Protein AF-A0A3D2D360-F1 (afdb_monomer_lite)

pLDDT: mean 73.3, std 9.28, range [47.75, 84.5]

Secondary structure (DSSP, 8-state):
--GGGT--STTHHHHHHHHHHHHHHHHHTT-S-GGG--TT-EEEEEEEEEEP-GGGTT-EEEEEEEEEEEGGGEEEEPPPEEE-

Sequence (84 aa):
MMRTMGYNIDNAEYVYGLLCDAIEKEFKKGNYKLGVLDIHGQHFAIDFVLDGINDHAEEKFNCHVGCVTWPYAKIKVATPLVKD

Radius of gyration: 14.26 Å; chains: 1; bounding box: 36×21×39 Å

Structure (mmCIF, N/CA/C/O backbone):
data_AF-A0A3D2D360-F1
#
_entry.id   AF-A0A3D2D360-F1
#
loop_
_atom_site.group_PDB
_atom_site.id
_atom_site.type_symbol
_atom_site.label_atom_id
_atom_site.label_alt_id
_atom_site.label_comp_id
_atom_site.label_asym_id
_atom_site.label_entity_id
_atom_site.label_seq_id
_atom_site.pdbx_PDB_ins_code
_atom_site.Cartn_x
_atom_site.Cartn_y
_atom_site.Cartn_z
_atom_site.occupancy
_atom_site.B_iso_or_equiv
_atom_site.auth_seq_id
_atom_site.auth_comp_id
_atom_site.auth_asym_id
_atom_site.auth_atom_id
_atom_site.pdbx_PDB_model_num
ATOM 1 N N . MET A 1 1 ? 9.019 -11.037 -4.797 1.00 60.59 1 MET A N 1
ATOM 2 C CA . MET A 1 1 ? 7.969 -10.095 -5.221 1.00 60.59 1 MET A CA 1
ATOM 3 C C . MET A 1 1 ? 8.541 -8.787 -5.741 1.00 60.59 1 MET A C 1
ATOM 5 O O . MET A 1 1 ? 8.387 -8.529 -6.915 1.00 60.59 1 MET A O 1
ATOM 9 N N . MET A 1 2 ? 9.251 -7.986 -4.939 1.00 63.44 2 MET A N 1
ATOM 10 C CA . MET A 1 2 ? 9.832 -6.733 -5.459 1.00 63.44 2 MET A CA 1
ATOM 11 C C . MET A 1 2 ? 10.898 -6.980 -6.547 1.00 63.44 2 MET A C 1
ATOM 13 O O . MET A 1 2 ? 10.852 -6.360 -7.601 1.00 63.44 2 MET A O 1
ATOM 17 N N . ARG A 1 3 ? 11.765 -7.989 -6.364 1.00 66.00 3 ARG A N 1
ATOM 18 C CA . ARG A 1 3 ? 12.772 -8.375 -7.375 1.00 66.00 3 ARG A CA 1
ATOM 19 C C . ARG A 1 3 ? 12.195 -8.799 -8.730 1.00 66.00 3 ARG A C 1
ATOM 21 O O . ARG A 1 3 ? 12.844 -8.572 -9.736 1.00 66.00 3 ARG A O 1
ATOM 28 N N . THR A 1 4 ? 11.012 -9.415 -8.759 1.00 69.88 4 THR A N 1
ATOM 29 C CA . THR A 1 4 ? 10.372 -9.878 -10.008 1.00 69.88 4 THR A CA 1
ATOM 30 C C . THR A 1 4 ? 9.746 -8.739 -10.810 1.00 69.88 4 THR A C 1
ATOM 32 O O . THR A 1 4 ? 9.386 -8.947 -11.952 1.00 69.88 4 THR A O 1
ATOM 35 N N . MET A 1 5 ? 9.640 -7.548 -10.219 1.00 67.62 5 MET A N 1
ATOM 36 C CA . MET A 1 5 ? 9.199 -6.316 -10.882 1.00 67.62 5 MET A CA 1
ATOM 37 C C . MET A 1 5 ? 10.389 -5.386 -11.197 1.00 67.62 5 MET A C 1
ATOM 39 O O . MET A 1 5 ? 10.210 -4.207 -11.488 1.00 67.62 5 MET A O 1
ATOM 43 N N . GLY A 1 6 ? 11.621 -5.887 -11.040 1.00 64.62 6 GLY A N 1
ATOM 44 C CA . GLY A 1 6 ? 12.857 -5.125 -11.227 1.00 64.62 6 GLY A CA 1
ATOM 45 C C . GLY A 1 6 ? 13.312 -4.289 -10.025 1.00 64.62 6 GLY A C 1
ATOM 46 O O . GLY A 1 6 ? 14.388 -3.695 -10.084 1.00 64.62 6 GLY A O 1
ATOM 47 N N . TYR A 1 7 ? 12.563 -4.261 -8.916 1.00 72.88 7 TYR A N 1
ATOM 48 C CA . TYR A 1 7 ? 12.941 -3.497 -7.723 1.00 72.88 7 TYR A CA 1
ATOM 49 C C . TYR A 1 7 ? 14.068 -4.171 -6.931 1.00 72.88 7 TYR A C 1
ATOM 51 O O . TYR A 1 7 ? 13.976 -5.341 -6.538 1.00 72.88 7 TYR A O 1
ATOM 59 N N . ASN A 1 8 ? 15.127 -3.408 -6.654 1.00 77.44 8 ASN A N 1
ATOM 60 C CA . ASN A 1 8 ? 16.221 -3.813 -5.776 1.00 77.44 8 ASN A CA 1
ATOM 61 C C . ASN A 1 8 ? 16.014 -3.261 -4.344 1.00 77.44 8 ASN A C 1
ATOM 63 O O . ASN A 1 8 ? 14.966 -2.699 -4.025 1.00 77.44 8 ASN A O 1
ATOM 67 N N . ILE A 1 9 ? 16.999 -3.459 -3.461 1.00 72.50 9 ILE A N 1
ATOM 68 C CA . ILE A 1 9 ? 16.917 -2.991 -2.068 1.00 72.50 9 ILE A CA 1
ATOM 69 C C . ILE A 1 9 ? 16.947 -1.460 -1.952 1.00 72.50 9 ILE A C 1
ATOM 71 O O . ILE A 1 9 ? 16.308 -0.914 -1.059 1.00 72.50 9 ILE A O 1
ATOM 75 N N . ASP A 1 10 ? 17.610 -0.778 -2.885 1.00 74.94 10 ASP A N 1
ATOM 76 C CA . ASP A 1 10 ? 17.722 0.684 -2.933 1.00 74.94 10 ASP A CA 1
ATOM 77 C C . ASP A 1 10 ? 16.379 1.329 -3.308 1.00 74.94 10 ASP A C 1
ATOM 79 O O . ASP A 1 10 ? 16.057 2.430 -2.873 1.00 74.94 10 ASP A O 1
ATOM 83 N N . ASN A 1 11 ? 15.545 0.613 -4.067 1.00 71.12 11 ASN A N 1
ATOM 84 C CA . ASN A 1 11 ? 14.195 1.047 -4.416 1.00 71.12 11 ASN A CA 1
ATOM 85 C C . ASN A 1 11 ? 13.127 0.634 -3.386 1.00 71.12 11 ASN A C 1
ATOM 87 O O . ASN A 1 11 ? 11.955 0.977 -3.558 1.00 71.12 11 ASN A O 1
ATOM 91 N N . ALA A 1 12 ? 13.489 -0.100 -2.328 1.00 68.62 12 ALA A N 1
ATOM 92 C CA . ALA A 1 12 ? 12.519 -0.621 -1.365 1.00 68.62 12 ALA A CA 1
ATOM 93 C C . ALA A 1 12 ? 11.763 0.499 -0.631 1.00 68.62 12 ALA A C 1
ATOM 95 O O . ALA A 1 12 ? 10.553 0.388 -0.431 1.00 68.62 12 ALA A O 1
ATOM 96 N N . GLU A 1 13 ? 12.445 1.596 -0.284 1.00 74.19 13 GLU A N 1
ATOM 97 C CA . GLU A 1 13 ? 11.811 2.766 0.341 1.00 74.19 13 GLU A CA 1
ATOM 98 C C . 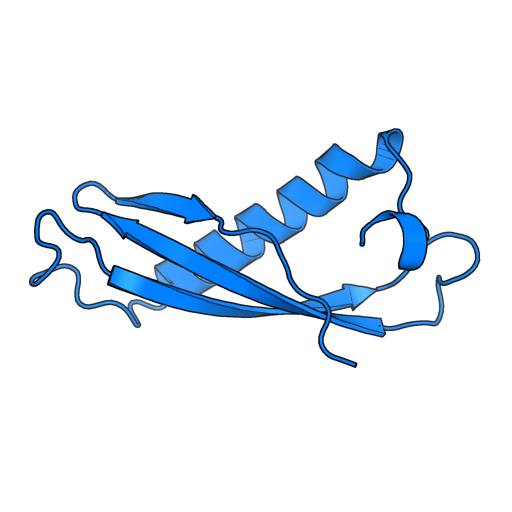GLU A 1 13 ? 10.826 3.461 -0.601 1.00 74.19 13 GLU A C 1
ATOM 100 O O . GLU A 1 13 ? 9.737 3.844 -0.178 1.00 74.19 13 GLU A O 1
ATOM 105 N N . TYR A 1 14 ? 11.166 3.567 -1.888 1.00 77.94 14 TYR A N 1
ATOM 106 C CA . TYR A 1 14 ? 10.296 4.177 -2.893 1.00 77.94 14 TYR A CA 1
ATOM 107 C C . TYR A 1 14 ? 8.985 3.399 -3.050 1.00 77.94 14 TYR A C 1
ATOM 109 O O . TYR A 1 14 ? 7.899 3.971 -2.965 1.00 77.94 14 TYR A O 1
ATOM 117 N N . VAL A 1 15 ? 9.078 2.074 -3.202 1.00 76.38 15 VAL A N 1
ATOM 118 C CA . VAL A 1 15 ? 7.901 1.199 -3.308 1.00 76.38 15 VAL A CA 1
ATOM 119 C C . VAL A 1 15 ? 7.070 1.246 -2.028 1.00 76.38 15 VAL A C 1
ATOM 121 O O . VAL A 1 15 ? 5.841 1.284 -2.087 1.00 76.38 15 VAL A O 1
ATOM 124 N N . TYR A 1 16 ? 7.727 1.276 -0.866 1.00 76.69 16 TYR A N 1
ATOM 125 C CA . TYR A 1 16 ? 7.039 1.395 0.414 1.00 76.69 16 TYR A CA 1
ATOM 126 C C . TYR A 1 16 ? 6.296 2.732 0.545 1.00 76.69 16 TYR A C 1
ATOM 128 O O . TYR A 1 16 ? 5.166 2.746 1.031 1.00 76.69 16 TYR A O 1
ATOM 136 N N . GLY A 1 17 ? 6.879 3.830 0.055 1.00 81.62 17 GLY A N 1
ATOM 137 C CA . GLY A 1 17 ? 6.234 5.142 -0.015 1.00 81.62 17 GLY A CA 1
ATOM 138 C C . GLY A 1 17 ? 4.984 5.128 -0.894 1.00 81.62 17 GLY A C 1
ATOM 139 O O . GLY A 1 17 ? 3.907 5.490 -0.427 1.00 81.62 17 GLY A O 1
ATOM 140 N N . LEU A 1 18 ? 5.091 4.607 -2.122 1.00 82.19 18 LEU A N 1
ATOM 141 C CA . LEU A 1 18 ? 3.945 4.462 -3.032 1.00 82.19 18 LEU A CA 1
ATOM 142 C C . LEU A 1 18 ? 2.810 3.639 -2.414 1.00 82.19 18 LEU A C 1
ATOM 144 O O . LEU A 1 18 ? 1.632 3.975 -2.552 1.00 82.19 18 LEU A O 1
ATOM 148 N N . LEU A 1 19 ? 3.167 2.561 -1.715 1.00 80.31 19 LEU A N 1
ATOM 149 C CA . LEU A 1 19 ? 2.212 1.696 -1.040 1.00 80.31 19 LEU A CA 1
ATOM 150 C C . LEU A 1 19 ? 1.537 2.416 0.136 1.00 80.31 19 LEU A C 1
ATOM 152 O O . LEU A 1 19 ? 0.317 2.337 0.270 1.00 80.31 19 LEU A O 1
ATOM 156 N N . CYS A 1 20 ? 2.293 3.150 0.957 1.00 80.81 20 CYS A N 1
ATOM 157 C CA . CYS A 1 20 ? 1.732 3.964 2.038 1.00 80.81 20 CYS A CA 1
ATOM 158 C C . CYS A 1 20 ? 0.752 5.015 1.502 1.00 80.81 20 CYS A C 1
ATOM 160 O O . CYS A 1 20 ? -0.359 5.122 2.020 1.00 80.81 20 CYS A O 1
ATOM 162 N N . ASP A 1 21 ? 1.115 5.716 0.426 1.00 84.50 21 ASP A N 1
ATOM 163 C CA . ASP A 1 21 ? 0.269 6.732 -0.205 1.00 84.50 21 ASP A CA 1
ATOM 164 C C . ASP A 1 21 ? -1.031 6.136 -0.765 1.00 84.50 21 ASP A C 1
ATOM 166 O O . ASP A 1 21 ? -2.109 6.725 -0.633 1.00 84.50 21 ASP A O 1
ATOM 170 N N . ALA A 1 22 ? -0.953 4.960 -1.396 1.00 82.50 22 ALA A N 1
ATOM 171 C CA . ALA A 1 22 ? -2.120 4.252 -1.917 1.00 82.50 22 ALA A CA 1
ATOM 172 C C . ALA A 1 22 ? -3.061 3.809 -0.785 1.00 82.50 22 ALA A C 1
ATOM 174 O O . ALA A 1 22 ? -4.273 4.030 -0.862 1.00 82.50 22 ALA A O 1
ATOM 175 N N . ILE A 1 23 ? -2.500 3.251 0.293 1.00 80.56 23 ILE A N 1
ATOM 176 C CA . ILE A 1 23 ? -3.251 2.864 1.491 1.00 80.56 23 ILE A CA 1
ATOM 177 C C . ILE A 1 23 ? -3.915 4.077 2.125 1.00 80.56 23 ILE A C 1
ATOM 179 O O . ILE A 1 23 ? -5.091 4.005 2.468 1.00 80.56 23 ILE A O 1
ATOM 183 N N . GLU A 1 24 ? -3.196 5.186 2.283 1.00 81.62 24 GLU A N 1
ATOM 184 C CA . GLU A 1 24 ? -3.741 6.389 2.902 1.00 81.62 24 GLU A CA 1
ATOM 185 C C . GLU A 1 24 ? -4.871 6.984 2.056 1.00 81.62 24 GLU A C 1
ATOM 187 O O . GLU A 1 24 ? -5.885 7.415 2.603 1.00 81.62 24 GLU A O 1
ATOM 192 N N . LYS A 1 25 ? -4.749 6.974 0.724 1.00 83.81 25 LYS A N 1
ATOM 193 C CA . LYS A 1 25 ? -5.826 7.410 -0.175 1.00 83.81 25 LYS A CA 1
ATOM 194 C C . LYS A 1 25 ? -7.067 6.538 -0.036 1.00 83.81 25 LYS A C 1
ATOM 196 O O . LYS A 1 25 ? -8.154 7.086 0.120 1.00 83.81 25 LYS A O 1
ATOM 201 N N . GLU A 1 26 ? -6.926 5.214 -0.061 1.00 78.94 26 GLU A N 1
ATOM 202 C CA . GLU A 1 26 ? -8.055 4.290 0.128 1.00 78.94 26 GLU A CA 1
ATOM 203 C C . GLU A 1 26 ? -8.666 4.407 1.525 1.00 78.94 26 GLU A C 1
ATOM 205 O O . GLU A 1 26 ? -9.886 4.483 1.679 1.00 78.94 26 GLU A O 1
ATOM 210 N N . PHE A 1 27 ? -7.823 4.549 2.546 1.00 75.75 27 PHE A N 1
ATOM 211 C CA . PHE A 1 27 ? -8.261 4.868 3.895 1.00 75.75 27 PHE A CA 1
ATOM 212 C C . PHE A 1 27 ? -8.928 6.246 3.967 1.00 75.75 27 PHE A C 1
ATOM 214 O O . PHE A 1 27 ? -9.819 6.446 4.759 1.00 75.75 27 PHE A O 1
ATOM 221 N N . LYS A 1 28 ? -8.612 7.239 3.143 1.00 78.06 28 LYS A N 1
ATOM 222 C CA . LYS A 1 28 ? -9.360 8.513 3.164 1.00 78.06 28 LYS A CA 1
ATOM 223 C C . LYS A 1 28 ? -10.711 8.435 2.455 1.00 78.06 28 LYS A C 1
ATOM 225 O O . LYS A 1 28 ? -11.567 9.277 2.712 1.00 78.06 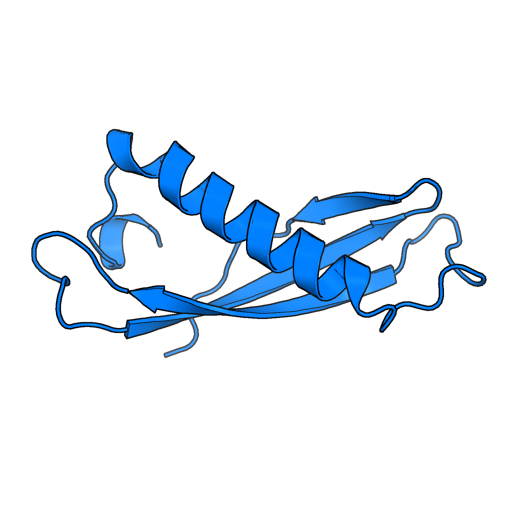28 LYS A O 1
ATOM 230 N N . LYS A 1 29 ? -10.949 7.426 1.609 1.00 77.75 29 LYS A N 1
ATOM 231 C CA . LYS A 1 29 ? -12.241 7.247 0.918 1.00 77.75 29 LYS A CA 1
ATOM 232 C C . LYS A 1 29 ? -13.382 6.835 1.849 1.00 77.75 29 LYS A C 1
ATOM 234 O O . LYS A 1 29 ? -14.532 6.840 1.424 1.00 77.75 29 LYS A O 1
ATOM 239 N N . GLY A 1 30 ? -13.097 6.479 3.103 1.00 64.06 30 GLY A N 1
ATOM 240 C CA . GLY A 1 30 ? -14.143 6.196 4.091 1.00 64.06 30 GLY A CA 1
ATOM 241 C C . GLY A 1 30 ? -14.901 4.886 3.854 1.00 64.06 30 GLY A C 1
ATOM 242 O O . GLY A 1 30 ? -15.942 4.673 4.465 1.00 64.06 30 GLY A O 1
ATOM 243 N N . ASN A 1 31 ? -14.391 3.982 3.006 1.00 63.69 31 ASN A N 1
ATOM 244 C CA . ASN A 1 31 ? -15.021 2.682 2.715 1.00 63.69 31 ASN A CA 1
ATOM 245 C C . ASN A 1 31 ? -14.934 1.663 3.878 1.00 63.69 31 ASN A C 1
ATOM 247 O O . ASN A 1 31 ? -15.226 0.479 3.716 1.00 63.69 31 ASN A O 1
ATOM 251 N N . TYR A 1 32 ? -14.545 2.114 5.068 1.00 63.22 32 TYR A N 1
ATOM 252 C CA . TYR A 1 32 ? -14.414 1.345 6.299 1.00 63.22 32 TYR A CA 1
ATOM 253 C C . TYR A 1 32 ? -15.328 1.969 7.356 1.00 63.22 32 TYR A C 1
ATOM 255 O O . TYR A 1 32 ? -15.461 3.188 7.478 1.00 63.22 32 TYR A O 1
ATOM 263 N N . LYS A 1 33 ? -16.016 1.121 8.120 1.00 60.19 33 LYS A N 1
ATOM 264 C CA . LYS A 1 33 ? -16.981 1.544 9.131 1.00 60.19 33 LYS A CA 1
ATOM 265 C C . LYS A 1 33 ? -16.223 1.886 10.412 1.00 60.19 33 LYS A C 1
ATOM 267 O O . LYS A 1 33 ? -16.164 1.085 11.338 1.00 60.19 33 LYS A O 1
ATOM 272 N N . LEU A 1 34 ? -15.688 3.108 10.466 1.00 54.97 34 LEU A N 1
ATOM 273 C CA . LEU A 1 34 ? -14.978 3.692 11.618 1.00 54.97 34 LEU A CA 1
ATOM 274 C C . LEU A 1 34 ? -15.692 3.501 12.972 1.00 54.97 34 LEU A C 1
ATOM 276 O O . LEU A 1 34 ? -15.030 3.424 14.000 1.00 54.97 34 LEU A O 1
ATOM 280 N N . GLY A 1 35 ? -17.026 3.400 12.978 1.00 49.09 35 GLY A N 1
ATOM 281 C CA . GLY A 1 35 ? -17.843 3.206 14.183 1.00 49.09 35 GLY A CA 1
ATOM 282 C C . GLY A 1 35 ? -18.054 1.754 14.639 1.00 49.09 35 GLY A C 1
ATOM 283 O O . GLY A 1 35 ? -18.768 1.551 15.614 1.00 49.09 35 GLY A O 1
ATOM 284 N N . VAL A 1 36 ? -17.484 0.753 13.951 1.00 53.75 36 VAL A N 1
ATOM 285 C CA . VAL A 1 36 ? -17.594 -0.690 14.293 1.00 53.75 36 VAL A CA 1
ATOM 286 C C . VAL A 1 36 ? -16.209 -1.332 14.451 1.00 53.75 36 VAL A C 1
ATOM 288 O O . VAL A 1 36 ? -16.078 -2.550 14.478 1.00 53.75 36 VAL A O 1
ATOM 291 N N . LEU A 1 37 ? -15.149 -0.524 14.531 1.00 59.62 37 LEU A N 1
ATOM 292 C CA . LEU A 1 37 ? -13.804 -1.027 14.787 1.00 59.62 37 LEU A CA 1
ATOM 293 C C . LEU A 1 37 ? -13.758 -1.549 16.230 1.00 59.62 37 LEU A C 1
ATOM 295 O O . LEU A 1 37 ? -13.603 -0.784 17.178 1.00 59.62 37 LEU A O 1
ATOM 299 N N . ASP A 1 38 ? -13.964 -2.849 16.400 1.00 59.78 38 ASP A N 1
ATOM 300 C CA . ASP A 1 38 ? -13.733 -3.542 1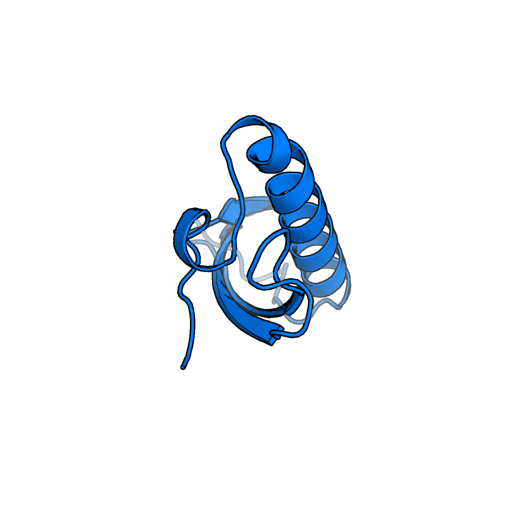7.659 1.00 59.78 38 ASP A CA 1
ATOM 301 C C . ASP A 1 38 ? -12.255 -3.972 17.760 1.00 59.78 38 ASP A C 1
ATOM 303 O O . ASP A 1 38 ? -11.401 -3.594 16.948 1.00 59.78 38 ASP A O 1
ATOM 307 N N . ILE A 1 39 ? -11.927 -4.758 18.783 1.00 65.75 39 ILE A N 1
ATOM 308 C CA . ILE A 1 39 ? -10.569 -5.267 19.018 1.00 65.75 39 ILE A CA 1
ATOM 309 C C . ILE A 1 39 ? -10.011 -6.109 17.854 1.00 65.75 39 ILE A C 1
ATOM 311 O O . ILE A 1 39 ? -8.798 -6.308 17.776 1.00 65.75 39 ILE A O 1
ATOM 315 N N . HIS A 1 40 ? -10.863 -6.599 16.951 1.00 70.69 40 HIS A N 1
ATOM 316 C CA . HIS A 1 40 ? -10.478 -7.433 15.817 1.00 70.69 40 HIS A CA 1
ATOM 317 C C . HIS A 1 40 ? -10.046 -6.606 14.600 1.00 70.69 40 HIS A C 1
ATOM 319 O O . HIS A 1 40 ? -9.316 -7.118 13.752 1.00 70.69 40 HIS A O 1
ATOM 325 N N . GLY A 1 41 ? -10.385 -5.313 14.563 1.00 72.88 41 GLY A N 1
ATOM 326 C CA . GLY A 1 41 ? -10.081 -4.433 13.438 1.00 72.88 41 GLY A CA 1
ATOM 327 C C . GLY A 1 41 ? -10.889 -4.777 12.183 1.00 72.88 41 GLY A C 1
ATOM 328 O O . GLY A 1 41 ? -11.542 -5.813 12.082 1.00 72.88 41 GLY A O 1
ATOM 329 N N . GLN A 1 42 ? -10.861 -3.886 11.199 1.00 76.69 42 GLN A N 1
ATOM 330 C CA . GLN A 1 42 ? -11.521 -4.086 9.918 1.00 76.69 42 GLN A CA 1
ATOM 331 C C . GLN A 1 42 ? -10.497 -4.406 8.836 1.00 76.69 42 GLN A C 1
ATOM 333 O O . GLN A 1 42 ? -9.529 -3.673 8.626 1.00 76.69 42 GLN A O 1
ATOM 338 N N . HIS A 1 43 ? -10.752 -5.493 8.118 1.00 78.69 43 HIS A N 1
ATOM 339 C CA . HIS A 1 43 ? -9.992 -5.847 6.934 1.00 78.69 43 HIS A CA 1
ATOM 340 C C . HIS A 1 43 ? -10.484 -5.026 5.744 1.00 78.69 43 HIS A C 1
ATOM 342 O O . HIS A 1 43 ? -11.687 -4.886 5.516 1.00 78.69 43 HIS A O 1
ATOM 348 N N . PHE A 1 44 ? -9.542 -4.514 4.971 1.00 76.69 44 PHE A N 1
ATOM 349 C CA . PHE A 1 44 ? -9.788 -3.950 3.656 1.00 76.69 44 PHE A CA 1
ATOM 350 C C . PHE A 1 44 ? -8.659 -4.384 2.734 1.00 76.69 44 PHE A C 1
ATOM 352 O O . PHE A 1 44 ? -7.595 -4.794 3.190 1.00 76.69 44 PHE A O 1
ATOM 359 N N . ALA A 1 45 ? -8.896 -4.328 1.437 1.00 80.31 45 ALA A N 1
ATOM 360 C CA . ALA A 1 45 ? -7.862 -4.602 0.465 1.00 80.31 45 ALA A CA 1
ATOM 361 C C . ALA A 1 45 ? -7.730 -3.414 -0.470 1.00 80.31 45 ALA A C 1
ATOM 363 O O . ALA A 1 45 ? -8.706 -2.707 -0.724 1.00 80.31 45 ALA A O 1
ATOM 364 N N . ILE A 1 46 ? -6.516 -3.212 -0.958 1.00 80.88 46 ILE A N 1
ATOM 365 C CA . ILE A 1 46 ? -6.234 -2.245 -2.004 1.00 80.88 46 ILE A CA 1
ATOM 366 C C . ILE A 1 46 ? -5.699 -3.001 -3.215 1.00 80.88 46 ILE A C 1
ATOM 368 O O . ILE A 1 46 ? -4.850 -3.884 -3.085 1.00 80.88 46 ILE A O 1
ATOM 372 N N . ASP A 1 47 ? -6.219 -2.662 -4.384 1.00 83.38 47 ASP A N 1
ATOM 373 C CA . ASP A 1 47 ? -5.652 -3.065 -5.662 1.00 83.38 47 ASP A CA 1
ATOM 374 C C . ASP A 1 47 ? -4.997 -1.815 -6.261 1.00 83.38 47 ASP A C 1
ATOM 376 O O . ASP A 1 47 ? -5.641 -0.773 -6.401 1.00 83.38 47 ASP A O 1
ATOM 380 N N . PHE A 1 48 ? -3.706 -1.886 -6.569 1.00 82.88 48 PHE A N 1
ATOM 381 C CA . PHE A 1 48 ? -2.978 -0.793 -7.208 1.00 82.88 48 PHE A CA 1
ATOM 382 C C . PHE A 1 48 ? -1.992 -1.339 -8.233 1.00 82.88 48 PHE A C 1
ATOM 384 O O . PHE A 1 48 ? -1.516 -2.466 -8.119 1.00 82.88 48 PHE A O 1
ATOM 391 N N . VAL A 1 49 ? -1.702 -0.539 -9.252 1.00 84.50 49 VAL A N 1
ATOM 392 C CA . VAL A 1 49 ? -0.783 -0.920 -10.324 1.00 84.50 49 VAL A CA 1
ATOM 393 C C . VAL A 1 49 ? 0.580 -0.317 -10.024 1.00 84.50 49 VAL A C 1
ATOM 395 O O . VAL A 1 49 ? 0.677 0.889 -9.797 1.00 84.50 49 VAL A O 1
ATOM 398 N N . LEU A 1 50 ? 1.614 -1.153 -10.013 1.00 82.69 50 LEU A N 1
ATOM 399 C CA . LEU A 1 50 ? 3.005 -0.716 -10.011 1.00 82.69 50 LEU A CA 1
ATOM 400 C C . LEU A 1 50 ? 3.574 -0.866 -11.411 1.00 82.69 50 LEU A C 1
ATOM 402 O O . LEU A 1 50 ? 3.495 -1.943 -11.999 1.00 82.69 50 LEU A O 1
ATOM 406 N N . ASP A 1 51 ? 4.187 0.193 -11.918 1.00 82.62 51 ASP A N 1
ATOM 407 C CA . ASP A 1 51 ? 5.058 0.070 -13.079 1.00 82.62 51 ASP A CA 1
ATOM 408 C C . ASP A 1 51 ? 6.319 -0.701 -12.658 1.00 82.62 51 ASP A C 1
ATOM 410 O O . ASP A 1 51 ? 6.823 -0.534 -11.540 1.00 82.62 51 ASP A O 1
ATOM 414 N N . GLY A 1 52 ? 6.806 -1.597 -13.509 1.00 81.56 52 GLY A N 1
ATOM 415 C CA . GLY A 1 52 ? 8.104 -2.222 -13.307 1.00 81.56 52 GLY A CA 1
ATOM 416 C C . GLY A 1 52 ? 9.229 -1.203 -13.455 1.00 81.56 52 GLY A C 1
ATOM 417 O O . GLY A 1 52 ? 9.043 -0.099 -13.967 1.00 81.56 52 GLY A O 1
ATOM 418 N N . ILE A 1 53 ? 10.420 -1.563 -12.990 1.00 80.12 53 ILE A N 1
ATOM 419 C CA . ILE A 1 53 ? 11.622 -0.748 -13.196 1.00 80.12 53 ILE A CA 1
ATOM 420 C C . ILE A 1 53 ? 12.747 -1.587 -13.797 1.00 80.12 53 ILE A C 1
ATOM 422 O O . ILE A 1 53 ? 12.668 -2.816 -13.835 1.00 80.12 53 ILE A O 1
ATOM 426 N N . ASN A 1 54 ? 13.822 -0.923 -14.226 1.00 80.38 54 ASN A N 1
ATOM 427 C CA . ASN A 1 54 ? 14.974 -1.562 -14.867 1.00 80.38 54 ASN A CA 1
ATOM 428 C C . ASN A 1 54 ? 14.531 -2.374 -16.098 1.00 80.38 54 ASN A C 1
ATOM 430 O O . ASN A 1 54 ? 13.874 -1.829 -16.983 1.00 80.38 54 ASN A O 1
ATOM 434 N N . ASP A 1 55 ? 14.842 -3.668 -16.127 1.00 79.88 55 ASP A N 1
ATOM 435 C CA . ASP A 1 55 ? 14.544 -4.573 -17.244 1.00 79.88 55 ASP A CA 1
ATOM 436 C C . ASP A 1 55 ? 13.036 -4.813 -17.455 1.00 79.88 55 ASP A C 1
ATOM 438 O O . ASP A 1 55 ? 12.644 -5.377 -18.471 1.00 79.88 55 ASP A O 1
ATOM 442 N N . HIS A 1 56 ? 12.193 -4.349 -16.525 1.00 78.75 56 HIS A N 1
ATOM 443 C CA . HIS A 1 56 ? 10.734 -4.478 -16.558 1.00 78.75 56 HIS A CA 1
ATOM 444 C C . HIS A 1 56 ? 10.017 -3.120 -16.674 1.00 78.75 56 HIS A C 1
ATOM 446 O O . HIS A 1 56 ? 8.843 -3.013 -16.336 1.00 78.75 56 HIS A O 1
ATOM 452 N N . ALA A 1 57 ? 10.699 -2.058 -17.121 1.00 79.81 57 ALA A N 1
ATOM 453 C CA . ALA A 1 57 ? 10.146 -0.695 -17.158 1.00 79.81 57 ALA A CA 1
ATOM 454 C C . ALA A 1 57 ? 8.885 -0.516 -18.034 1.00 79.81 57 ALA A C 1
ATOM 456 O O . ALA A 1 57 ? 8.140 0.444 -17.848 1.00 79.81 57 ALA A O 1
ATOM 457 N N . GLU A 1 58 ? 8.638 -1.418 -18.985 1.00 83.62 58 GLU A N 1
ATOM 458 C CA . GLU A 1 58 ? 7.434 -1.408 -19.833 1.00 83.62 58 GLU A CA 1
ATOM 459 C C . GLU A 1 58 ? 6.289 -2.264 -19.262 1.00 83.62 58 GLU A C 1
ATOM 461 O O . GLU A 1 58 ? 5.183 -2.280 -19.807 1.00 83.62 58 GLU A O 1
ATOM 466 N N . GLU A 1 59 ? 6.533 -2.975 -18.160 1.00 82.94 59 GLU A N 1
ATOM 467 C CA . GLU A 1 59 ? 5.580 -3.898 -17.553 1.00 82.94 59 GLU A CA 1
ATOM 468 C C . GLU A 1 59 ? 4.770 -3.228 -16.442 1.00 82.94 59 GLU A C 1
ATOM 470 O O . GLU A 1 59 ? 5.234 -2.331 -15.738 1.00 82.94 59 GLU A O 1
ATOM 475 N N . LYS A 1 60 ? 3.532 -3.695 -16.268 1.00 83.31 60 LYS A N 1
ATOM 476 C CA . LYS A 1 60 ? 2.627 -3.246 -15.209 1.00 83.31 60 LYS A CA 1
ATOM 477 C C . LYS A 1 60 ? 2.216 -4.427 -14.360 1.00 83.31 60 LYS A C 1
ATOM 479 O O . LYS A 1 60 ? 1.686 -5.408 -14.871 1.00 83.31 60 LYS A O 1
ATOM 484 N N . PHE A 1 61 ? 2.402 -4.290 -13.058 1.00 81.94 61 PHE A N 1
ATOM 485 C CA . PHE A 1 61 ? 2.113 -5.326 -12.086 1.00 81.94 61 PHE A CA 1
ATOM 486 C C . PHE A 1 61 ? 0.906 -4.929 -11.249 1.00 81.94 61 PHE A C 1
ATOM 488 O O . PHE A 1 61 ? 0.919 -3.910 -10.554 1.00 81.94 61 PHE A O 1
ATOM 495 N N . ASN A 1 62 ? -0.142 -5.749 -11.298 1.00 81.06 62 ASN A N 1
ATOM 496 C CA . ASN A 1 62 ? -1.301 -5.572 -10.435 1.00 81.06 62 ASN A CA 1
ATOM 497 C C . ASN A 1 62 ? -0.960 -6.096 -9.040 1.00 81.06 62 ASN A C 1
ATOM 499 O O . ASN A 1 62 ? -0.769 -7.293 -8.824 1.00 81.06 62 ASN A O 1
ATOM 503 N N . CYS A 1 63 ? -0.892 -5.189 -8.077 1.00 80.81 63 CYS A N 1
ATOM 504 C CA . CYS A 1 63 ? -0.598 -5.495 -6.691 1.00 80.81 63 CYS A CA 1
ATOM 505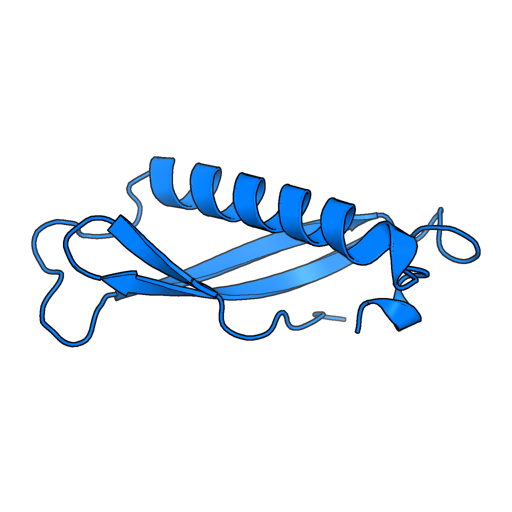 C C . CYS A 1 63 ? -1.886 -5.473 -5.878 1.00 80.81 63 CYS A C 1
ATOM 507 O O . CYS A 1 63 ? -2.592 -4.468 -5.821 1.00 80.81 63 CYS A O 1
ATOM 509 N N . HIS A 1 64 ? -2.154 -6.581 -5.201 1.00 82.62 64 HIS A N 1
ATOM 510 C CA . HIS A 1 64 ? -3.214 -6.717 -4.223 1.00 82.62 64 HIS A CA 1
ATOM 511 C C . HIS A 1 64 ? -2.608 -6.720 -2.823 1.00 82.62 64 HIS A C 1
ATOM 513 O O . HIS A 1 64 ? -1.783 -7.571 -2.492 1.00 82.62 64 HIS A O 1
ATOM 519 N N . VAL A 1 65 ? -3.016 -5.784 -1.976 1.00 81.38 65 VAL A N 1
ATOM 520 C CA . VAL A 1 65 ? -2.511 -5.682 -0.606 1.00 81.38 65 VAL A CA 1
ATOM 521 C C . VAL A 1 65 ? -3.679 -5.765 0.353 1.00 81.38 65 VAL A C 1
ATOM 523 O O . VAL A 1 65 ? -4.576 -4.924 0.339 1.00 81.38 65 VAL A O 1
ATOM 526 N N . GLY A 1 66 ? -3.652 -6.787 1.205 1.00 79.69 66 GLY A N 1
ATOM 527 C CA . GLY A 1 66 ? -4.550 -6.873 2.346 1.00 79.69 66 GLY A CA 1
ATOM 528 C C . GLY A 1 66 ? -4.074 -5.942 3.455 1.00 79.69 66 GLY A C 1
ATOM 529 O O . GLY A 1 66 ? -2.901 -5.941 3.817 1.00 79.69 66 GLY A O 1
ATOM 530 N N . CYS A 1 67 ? -4.984 -5.176 4.031 1.00 80.19 67 CYS A N 1
ATOM 531 C CA . CYS A 1 67 ? -4.720 -4.264 5.130 1.00 80.19 67 CYS A CA 1
ATOM 532 C C . CYS A 1 67 ? -5.715 -4.514 6.263 1.00 80.19 67 CYS A C 1
ATOM 534 O O . CYS A 1 67 ? -6.865 -4.893 6.042 1.00 80.19 67 CYS A O 1
ATOM 536 N N . VAL A 1 68 ? -5.275 -4.267 7.492 1.00 80.56 68 VAL A N 1
ATOM 537 C CA . VAL A 1 68 ? -6.140 -4.274 8.674 1.00 80.56 68 VAL A CA 1
ATOM 538 C C . VAL A 1 68 ? -6.045 -2.914 9.340 1.00 80.56 68 VAL A C 1
ATOM 540 O O . VAL A 1 68 ? -4.943 -2.436 9.613 1.00 80.56 68 VAL A O 1
ATOM 543 N N . THR A 1 69 ? -7.191 -2.285 9.588 1.00 77.75 69 THR A N 1
ATOM 544 C CA . THR A 1 69 ? -7.287 -1.039 10.353 1.00 77.75 69 THR A CA 1
ATOM 545 C C . THR A 1 69 ? -7.938 -1.290 11.712 1.00 77.75 69 THR A C 1
ATOM 547 O O . THR A 1 69 ? -8.929 -2.007 11.803 1.00 77.75 69 THR A O 1
ATOM 550 N N . TRP A 1 70 ? -7.385 -0.721 12.781 1.00 73.38 70 TRP A N 1
ATOM 551 C CA . TRP A 1 70 ? -7.934 -0.775 14.144 1.00 73.38 70 TRP A CA 1
ATOM 552 C C . TRP A 1 70 ? -8.435 0.603 14.589 1.00 73.38 70 TRP A C 1
ATOM 554 O O . TRP A 1 70 ? -8.134 1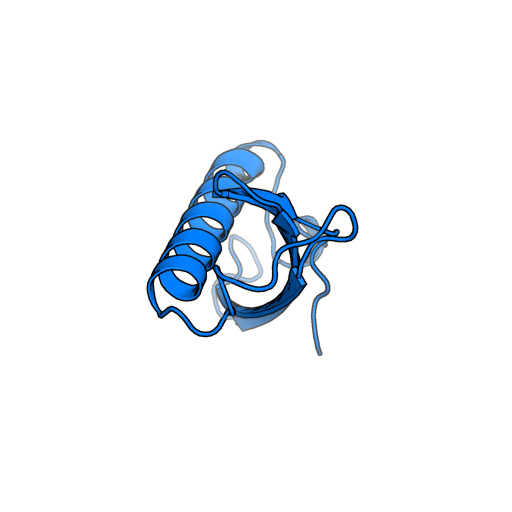.608 13.928 1.00 73.38 70 TRP A O 1
ATOM 564 N N . PRO A 1 71 ? -9.149 0.690 15.732 1.00 64.06 71 PRO A N 1
ATOM 565 C CA . PRO A 1 71 ? -9.411 1.971 16.383 1.00 64.06 71 PRO A CA 1
ATOM 566 C C . PRO A 1 71 ? -8.135 2.823 16.476 1.00 64.06 71 PRO A C 1
ATOM 568 O O . PRO A 1 71 ? -7.035 2.285 16.612 1.00 64.06 71 PRO A O 1
ATOM 571 N N . TYR A 1 72 ? -8.280 4.150 16.394 1.00 65.44 72 TYR A N 1
ATOM 572 C CA . TYR A 1 72 ? -7.175 5.129 16.351 1.00 65.44 72 TYR A CA 1
ATOM 573 C C . TYR A 1 72 ? -6.354 5.164 15.051 1.00 65.44 72 TYR A C 1
ATOM 575 O O . TYR A 1 72 ? -5.225 5.648 15.054 1.00 65.44 72 TYR A O 1
ATOM 583 N N . ALA A 1 73 ? -6.913 4.683 13.936 1.00 63.25 73 ALA A N 1
ATOM 584 C CA . ALA A 1 73 ? -6.287 4.747 12.609 1.00 63.25 73 ALA A CA 1
ATOM 585 C C . ALA A 1 73 ? -4.934 4.016 12.509 1.00 63.25 73 ALA A C 1
ATOM 587 O O . ALA A 1 73 ? -4.109 4.318 11.647 1.00 63.25 73 ALA A O 1
ATOM 588 N N . LYS A 1 74 ? -4.702 3.007 13.357 1.00 71.69 74 LYS A N 1
ATOM 589 C CA . LYS A 1 74 ? -3.553 2.114 13.200 1.00 71.69 74 LYS A CA 1
ATOM 590 C C . LYS A 1 74 ? -3.815 1.183 12.019 1.00 71.69 74 LYS A C 1
ATOM 592 O O . LYS A 1 74 ? -4.765 0.406 12.062 1.00 71.69 74 LYS A O 1
ATOM 597 N N . ILE A 1 75 ? -2.966 1.240 10.996 1.00 71.62 75 ILE A N 1
ATOM 598 C CA . ILE A 1 75 ? -3.043 0.369 9.819 1.00 71.62 75 ILE A CA 1
ATOM 599 C C . ILE A 1 75 ? -1.870 -0.611 9.853 1.00 71.62 75 ILE A C 1
ATOM 601 O O . ILE A 1 75 ? -0.722 -0.208 10.036 1.00 71.62 75 ILE A O 1
ATOM 605 N N . LYS A 1 76 ? -2.146 -1.905 9.681 1.00 77.94 76 LYS A N 1
ATOM 606 C CA . LYS A 1 76 ? -1.125 -2.922 9.411 1.00 77.94 76 LYS A CA 1
ATOM 607 C C . LYS A 1 76 ? -1.327 -3.463 8.011 1.00 77.94 76 LYS A C 1
ATOM 609 O O . LYS A 1 76 ? -2.416 -3.905 7.652 1.00 77.94 76 LYS A O 1
ATOM 614 N N . VAL A 1 77 ? -0.242 -3.450 7.259 1.00 71.75 77 VAL A N 1
ATOM 615 C CA . VAL A 1 77 ? -0.163 -3.973 5.902 1.00 71.75 77 VAL A CA 1
ATOM 616 C C . VAL A 1 77 ? 0.176 -5.459 5.988 1.00 71.75 77 VAL A C 1
ATOM 618 O O . VAL A 1 77 ? 1.185 -5.830 6.592 1.00 71.75 77 VAL A O 1
ATOM 621 N N . ALA A 1 78 ? -0.679 -6.321 5.445 1.00 65.31 78 ALA A N 1
ATOM 622 C CA . ALA A 1 78 ? -0.327 -7.710 5.178 1.00 65.31 78 ALA A CA 1
ATOM 623 C C . ALA A 1 78 ? 0.495 -7.771 3.883 1.00 65.31 78 ALA A C 1
ATOM 625 O O . ALA A 1 78 ? 0.377 -6.901 3.025 1.00 65.31 78 ALA A O 1
ATOM 626 N N . THR A 1 79 ? 1.365 -8.773 3.757 1.00 61.53 79 THR A N 1
ATOM 627 C CA . THR A 1 79 ? 2.304 -8.894 2.635 1.00 61.53 79 THR A CA 1
ATOM 628 C C . THR A 1 7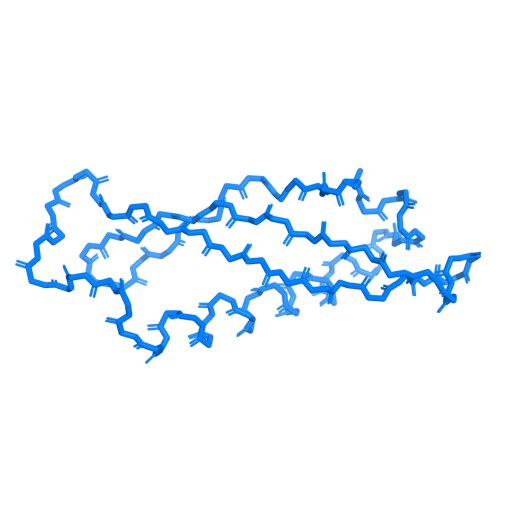9 ? 1.599 -8.685 1.284 1.00 61.53 79 THR A C 1
ATOM 630 O O . THR A 1 79 ? 0.601 -9.364 1.034 1.00 61.53 79 THR A O 1
ATOM 633 N N . PRO A 1 80 ? 2.094 -7.773 0.422 1.00 61.09 80 PRO A N 1
ATOM 634 C CA . PRO A 1 80 ? 1.562 -7.592 -0.926 1.00 61.09 80 PRO A CA 1
ATOM 635 C C . PRO A 1 80 ? 1.553 -8.911 -1.696 1.00 61.09 80 PRO A C 1
ATOM 637 O O . PRO A 1 80 ? 2.464 -9.721 -1.527 1.00 61.09 80 PRO A O 1
ATOM 640 N N . LEU A 1 81 ? 0.545 -9.116 -2.541 1.00 65.12 81 LEU A N 1
ATOM 641 C CA . LEU A 1 81 ? 0.436 -10.215 -3.497 1.00 65.12 81 LEU A CA 1
ATOM 642 C C . LEU A 1 81 ? 0.385 -9.636 -4.915 1.00 65.12 81 LEU A C 1
ATOM 644 O O . LEU A 1 81 ? -0.384 -8.715 -5.170 1.00 65.12 81 LEU A O 1
ATOM 648 N N . VAL A 1 82 ? 1.182 -10.167 -5.845 1.00 57.72 82 VAL A N 1
ATOM 649 C CA . VAL A 1 82 ? 1.010 -9.879 -7.277 1.00 57.72 82 VAL A CA 1
ATOM 650 C C . VAL A 1 82 ? -0.156 -10.727 -7.743 1.00 57.72 82 VAL A C 1
ATOM 652 O O . VAL A 1 82 ? -0.180 -11.929 -7.469 1.00 57.72 82 VAL A O 1
ATOM 655 N N . LYS A 1 83 ? -1.122 -10.106 -8.409 1.00 52.88 83 LYS A N 1
ATOM 656 C CA . LYS A 1 83 ? -2.094 -10.825 -9.225 1.00 52.88 83 LYS A CA 1
ATOM 657 C C . LYS A 1 83 ? -1.581 -10.803 -10.661 1.00 52.88 83 LYS A C 1
ATOM 659 O O . LYS A 1 83 ? -1.473 -9.719 -11.233 1.00 52.88 83 LYS A O 1
ATOM 664 N N . ASP A 1 84 ? -1.248 -11.983 -11.176 1.00 47.75 84 ASP A N 1
ATOM 665 C CA . ASP A 1 84 ? -1.112 -12.222 -12.619 1.00 47.75 84 ASP A CA 1
ATOM 666 C C . ASP A 1 84 ? -2.473 -12.068 -13.317 1.00 47.75 84 ASP A C 1
ATOM 668 O O . ASP A 1 84 ? -3.496 -12.494 -12.721 1.00 47.75 84 ASP A O 1
#

Foldseek 3Di:
DCVVLVHDPVCPVVVVVVVVVQVVVVVVVVPDDLPPQDPQFDKDKTWDWDQGDDVRNVPIWTKIWIWGAHHPRDIDIDDIDTDD